Protein AF-A0A355BJB8-F1 (afdb_monomer)

pLDDT: mean 87.73, std 11.6, range [49.06, 97.56]

Secondary structure (DSSP, 8-state):
-TTSTT---HHHHHHHHHTSTT---B---B--GGG--HHHHHHHHH-TTB-S--B---------

Radius of gyration: 13.56 Å; Cα contacts (8 Å, |Δi|>4): 57; chains: 1; bounding box: 34×19×39 Å

Structure (mmCIF, N/CA/C/O backbone):
data_AF-A0A355BJ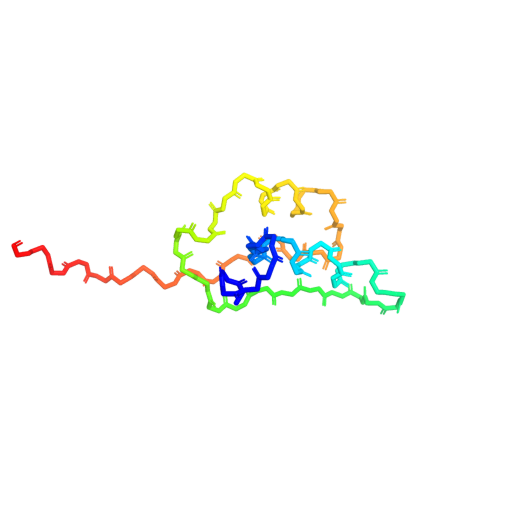B8-F1
#
_entry.id   AF-A0A355BJB8-F1
#
loop_
_atom_site.group_PDB
_atom_site.id
_atom_site.type_sy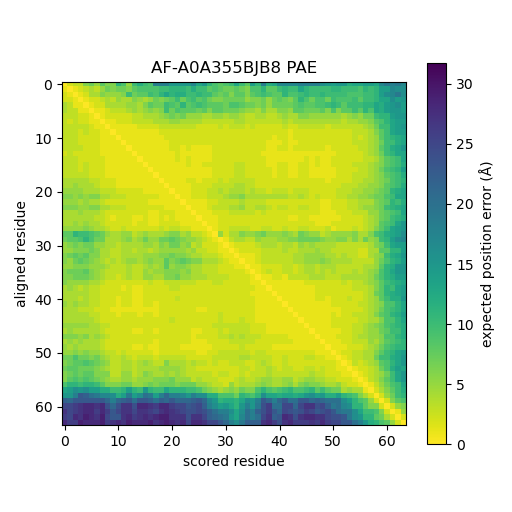mbol
_atom_site.label_atom_id
_atom_site.label_alt_id
_atom_site.label_comp_id
_atom_site.label_asym_id
_atom_site.label_entity_id
_atom_site.label_seq_id
_atom_site.pdbx_PDB_ins_code
_atom_site.Cartn_x
_atom_site.Cartn_y
_atom_site.Cartn_z
_atom_site.occupancy
_atom_site.B_iso_or_equiv
_atom_site.auth_seq_id
_atom_site.auth_comp_id
_atom_site.auth_asym_id
_atom_site.auth_atom_id
_atom_site.pdbx_PDB_model_num
ATOM 1 N N . GLY A 1 1 ? -5.781 -2.671 -10.555 1.00 62.09 1 GLY A N 1
ATOM 2 C CA . GLY A 1 1 ? -5.821 -1.270 -10.094 1.00 62.09 1 GLY A CA 1
ATOM 3 C C . GLY A 1 1 ? -6.024 -0.325 -11.258 1.00 62.09 1 GLY A C 1
ATOM 4 O O . GLY A 1 1 ? -7.043 0.346 -11.320 1.00 62.09 1 GLY A O 1
ATOM 5 N N . GLN A 1 2 ? -5.086 -0.310 -12.205 1.00 72.44 2 GLN A N 1
ATOM 6 C CA . GLN A 1 2 ? -5.119 0.572 -13.383 1.00 72.44 2 GLN A CA 1
ATOM 7 C C . GLN A 1 2 ? -6.296 0.311 -14.344 1.00 72.44 2 GLN A C 1
ATOM 9 O O . GLN A 1 2 ? -6.638 1.160 -15.163 1.00 72.44 2 GLN A O 1
ATOM 14 N N . ASP A 1 3 ? -6.906 -0.864 -14.237 1.00 80.38 3 ASP A N 1
ATOM 15 C CA . ASP A 1 3 ? -8.109 -1.319 -14.931 1.00 80.38 3 ASP A CA 1
ATOM 16 C C . ASP A 1 3 ? -9.420 -0.855 -14.266 1.00 80.38 3 ASP A C 1
ATOM 18 O O . ASP A 1 3 ? -10.488 -0.981 -14.862 1.00 80.38 3 ASP A O 1
ATOM 22 N N . LEU A 1 4 ? -9.359 -0.284 -13.057 1.00 86.75 4 LEU A N 1
ATOM 23 C CA . LEU A 1 4 ? -10.528 0.265 -12.372 1.00 86.75 4 LEU A CA 1
ATOM 24 C C . LEU A 1 4 ? -10.873 1.673 -12.892 1.00 86.75 4 LEU A C 1
ATOM 26 O O . LEU A 1 4 ? -9.975 2.442 -13.263 1.00 86.75 4 LEU A O 1
ATOM 30 N N . PRO A 1 5 ? -12.162 2.069 -12.868 1.00 83.81 5 PRO A N 1
ATOM 31 C CA . PRO A 1 5 ? -12.562 3.451 -13.119 1.00 83.81 5 PRO A CA 1
ATOM 32 C C . PRO A 1 5 ? -11.791 4.422 -12.212 1.00 83.81 5 PRO A C 1
ATOM 34 O O . PRO A 1 5 ? -11.661 4.186 -11.014 1.00 83.81 5 PRO A O 1
ATOM 37 N N . GLY A 1 6 ? -11.253 5.501 -12.785 1.00 85.50 6 GLY A N 1
ATOM 38 C CA . GLY A 1 6 ? -10.416 6.464 -12.055 1.00 85.50 6 GLY A CA 1
ATOM 39 C C . GLY A 1 6 ? -8.938 6.074 -11.919 1.00 85.50 6 GLY A C 1
ATOM 40 O O . GLY A 1 6 ? -8.159 6.906 -11.472 1.00 85.50 6 GLY A O 1
ATOM 41 N N . ARG A 1 7 ? -8.540 4.870 -12.364 1.00 86.50 7 ARG A N 1
ATOM 42 C CA . ARG A 1 7 ? -7.147 4.379 -12.416 1.00 86.50 7 ARG A CA 1
ATOM 43 C C . ARG A 1 7 ? -6.353 4.584 -11.111 1.00 86.50 7 ARG A C 1
ATOM 45 O O . ARG A 1 7 ? -5.257 5.141 -11.170 1.00 86.50 7 ARG A O 1
ATOM 52 N N . PRO A 1 8 ? -6.879 4.140 -9.956 1.00 89.62 8 PRO A N 1
ATOM 53 C CA . PRO A 1 8 ? -6.168 4.260 -8.693 1.00 89.62 8 PRO A CA 1
ATOM 54 C C . PRO A 1 8 ? -4.853 3.473 -8.714 1.00 89.62 8 PRO A C 1
ATOM 56 O O . PRO A 1 8 ? -4.764 2.384 -9.304 1.00 89.62 8 PRO A O 1
ATOM 59 N N . ASP A 1 9 ? -3.848 4.020 -8.041 1.00 90.25 9 ASP A N 1
ATOM 60 C CA . ASP A 1 9 ? -2.526 3.427 -7.887 1.00 90.25 9 ASP A CA 1
ATOM 61 C C . ASP A 1 9 ? -2.341 2.759 -6.511 1.00 90.25 9 ASP A C 1
ATOM 63 O O . ASP A 1 9 ? -3.243 2.698 -5.669 1.00 90.25 9 ASP A O 1
ATOM 67 N N . LEU A 1 10 ? -1.157 2.187 -6.285 1.00 91.50 10 LEU A N 1
ATOM 68 C CA . LEU A 1 10 ? -0.828 1.533 -5.020 1.00 91.50 10 LEU A CA 1
ATOM 69 C C . LEU A 1 10 ? -0.892 2.505 -3.830 1.00 91.50 10 LEU A C 1
ATOM 71 O O . LEU A 1 10 ? -1.308 2.114 -2.738 1.00 91.50 10 LEU A O 1
ATOM 75 N N . ALA A 1 11 ? -0.484 3.759 -4.018 1.00 93.31 11 ALA A N 1
ATOM 76 C CA . ALA A 1 11 ? -0.463 4.742 -2.947 1.00 93.31 11 ALA A CA 1
ATOM 77 C C . ALA A 1 11 ? -1.887 5.141 -2.526 1.00 93.31 11 ALA A C 1
ATOM 79 O O . ALA A 1 11 ? -2.116 5.344 -1.334 1.00 93.31 11 ALA A O 1
ATOM 80 N N . ASP A 1 12 ? -2.850 5.172 -3.453 1.00 94.06 12 ASP A N 1
ATOM 81 C CA . ASP A 1 12 ? -4.275 5.344 -3.132 1.00 94.06 12 ASP A CA 1
ATOM 82 C C . ASP A 1 12 ? -4.797 4.240 -2.202 1.00 94.06 12 ASP A C 1
ATOM 84 O O . ASP A 1 12 ? -5.479 4.512 -1.211 1.00 94.06 12 ASP A O 1
ATOM 88 N N . LEU A 1 13 ? -4.453 2.980 -2.489 1.00 94.00 13 LEU A N 1
ATOM 89 C CA . LEU A 1 13 ? -4.839 1.850 -1.642 1.00 94.00 13 LEU A CA 1
ATOM 90 C C . LEU A 1 13 ? -4.183 1.942 -0.259 1.00 94.00 13 LEU A C 1
ATOM 92 O O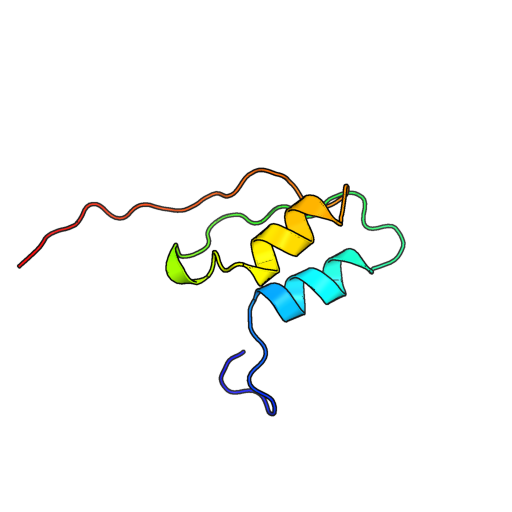 . LEU A 1 13 ? -4.844 1.754 0.763 1.00 94.00 13 LEU A O 1
ATOM 96 N N . VAL A 1 14 ? -2.885 2.242 -0.221 1.00 95.75 14 VAL A N 1
ATOM 97 C CA . VAL A 1 14 ? -2.122 2.385 1.026 1.00 95.75 14 VAL A CA 1
ATOM 98 C C . VAL A 1 14 ? -2.722 3.476 1.912 1.00 95.75 14 VAL A C 1
ATOM 100 O O . VAL A 1 14 ? -2.907 3.252 3.107 1.00 95.75 14 VAL A O 1
ATOM 103 N N . GLU A 1 15 ? -3.083 4.623 1.340 1.00 96.56 15 GLU A N 1
ATOM 104 C CA . GLU A 1 15 ? -3.719 5.732 2.055 1.00 96.56 15 GLU A CA 1
ATOM 105 C C . GLU A 1 15 ? -5.045 5.329 2.712 1.00 96.56 15 GLU A C 1
ATOM 107 O O . GLU A 1 15 ? -5.297 5.693 3.863 1.00 96.56 15 GLU A O 1
ATOM 112 N N . GLN A 1 16 ? -5.874 4.541 2.022 1.00 96.38 16 GLN A N 1
ATOM 113 C CA . GLN A 1 16 ? -7.132 4.039 2.583 1.00 96.38 16 GLN A CA 1
ATOM 114 C C . GLN A 1 16 ? -6.890 3.037 3.714 1.00 96.38 16 GLN A C 1
ATOM 116 O O . GLN A 1 16 ? -7.522 3.118 4.768 1.00 96.38 16 GLN A O 1
ATOM 121 N N . VAL A 1 17 ? -5.940 2.115 3.533 1.00 97.19 17 VAL A N 1
ATOM 122 C CA . VAL A 1 17 ? -5.601 1.116 4.555 1.00 97.19 17 VAL A CA 1
ATOM 123 C C . VAL A 1 17 ? -5.060 1.788 5.818 1.00 97.19 17 VAL A C 1
ATOM 125 O O . VAL A 1 17 ? -5.448 1.412 6.921 1.00 97.19 17 VAL A O 1
ATOM 128 N N . LEU A 1 18 ? -4.219 2.818 5.686 1.00 97.19 18 LEU A N 1
ATOM 129 C CA . LEU A 1 18 ? -3.638 3.544 6.824 1.00 97.19 18 LEU A CA 1
ATOM 130 C C . LEU A 1 18 ? -4.678 4.213 7.734 1.00 97.19 18 LEU A C 1
ATOM 132 O O . LEU A 1 18 ? -4.378 4.456 8.905 1.00 97.19 18 LEU A O 1
ATOM 136 N N . GLN A 1 19 ? -5.883 4.472 7.220 1.00 96.19 19 GLN A N 1
ATOM 137 C CA . GLN A 1 19 ? -6.997 5.083 7.950 1.00 96.19 19 GLN A CA 1
ATOM 138 C C . GLN A 1 19 ? -7.898 4.066 8.666 1.00 96.19 19 GLN A C 1
ATOM 140 O O . GLN A 1 19 ? -8.797 4.469 9.405 1.00 96.19 19 GLN A O 1
ATOM 145 N N . VAL A 1 20 ? -7.674 2.758 8.491 1.00 97.56 20 VAL A N 1
ATOM 146 C CA . VAL A 1 20 ? -8.478 1.716 9.144 1.00 97.56 20 VAL A CA 1
ATOM 147 C C . VAL A 1 20 ? -8.316 1.800 10.672 1.00 97.56 20 VAL A C 1
ATOM 149 O O . VAL A 1 20 ? -7.197 1.644 11.179 1.00 97.56 20 VAL A O 1
ATOM 152 N N . PRO A 1 21 ? -9.408 2.003 11.439 1.00 96.38 21 PRO A N 1
ATOM 153 C CA . PRO A 1 21 ? -9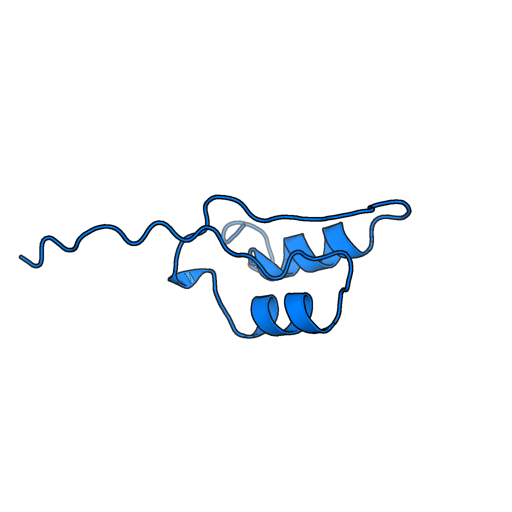.337 2.084 12.893 1.00 96.38 21 PRO A CA 1
ATOM 154 C C . PRO A 1 21 ? -8.711 0.829 13.507 1.00 96.38 21 PRO A C 1
ATOM 156 O O . PRO A 1 21 ? -9.073 -0.298 13.177 1.00 96.38 21 PRO A O 1
ATOM 159 N N . GLY A 1 22 ? -7.758 1.023 14.420 1.00 96.12 22 GLY A N 1
ATOM 160 C CA . GLY A 1 22 ? -7.051 -0.077 15.083 1.00 96.12 22 GLY A CA 1
ATOM 161 C C . GLY A 1 22 ? -5.887 -0.680 14.285 1.00 96.12 22 GLY A C 1
ATOM 162 O O . GLY A 1 22 ? -5.191 -1.553 14.812 1.00 96.12 22 GLY A O 1
ATOM 163 N N . LEU A 1 23 ? -5.604 -0.206 13.063 1.00 96.88 23 LEU A N 1
ATOM 164 C CA . LEU A 1 23 ? -4.421 -0.635 12.318 1.00 96.88 23 LEU A CA 1
ATOM 165 C C . LEU A 1 23 ? -3.139 -0.121 12.984 1.00 96.88 23 LEU A C 1
ATOM 167 O O . LEU A 1 23 ? -2.752 1.040 12.850 1.00 96.88 23 LEU A O 1
ATOM 171 N N . ARG A 1 24 ? -2.433 -1.025 13.670 1.00 96.88 24 ARG A N 1
ATOM 172 C CA . ARG A 1 24 ? -1.200 -0.678 14.393 1.00 96.88 24 ARG A CA 1
ATOM 173 C C . ARG A 1 24 ? -0.014 -0.387 13.480 1.00 96.88 24 ARG A C 1
ATOM 175 O O . ARG A 1 24 ? 0.816 0.450 13.818 1.00 96.88 24 ARG A O 1
ATOM 182 N N . ARG A 1 25 ? 0.124 -1.131 12.378 1.00 96.75 25 ARG A N 1
ATOM 183 C CA . ARG A 1 25 ? 1.304 -1.057 11.510 1.00 96.75 25 ARG A CA 1
ATOM 184 C C . ARG A 1 25 ? 1.014 -1.610 10.119 1.00 96.75 25 ARG A C 1
ATOM 186 O O . ARG A 1 25 ? 0.532 -2.732 10.002 1.00 96.75 25 ARG A O 1
ATOM 193 N N . LEU A 1 26 ? 1.401 -0.864 9.092 1.00 96.50 26 LEU A N 1
ATOM 194 C CA . LEU A 1 26 ? 1.418 -1.277 7.694 1.00 96.50 26 LEU A CA 1
ATOM 195 C C . LEU A 1 26 ? 2.868 -1.368 7.209 1.00 96.50 26 LEU A C 1
ATOM 197 O O . LEU A 1 26 ? 3.651 -0.436 7.399 1.00 96.50 26 LEU A O 1
ATOM 201 N N . ARG A 1 27 ? 3.239 -2.491 6.591 1.00 95.38 27 ARG A N 1
ATOM 202 C CA . ARG A 1 27 ? 4.540 -2.693 5.942 1.00 95.38 27 ARG A CA 1
ATOM 203 C C . ARG A 1 27 ? 4.303 -3.183 4.524 1.00 95.38 27 ARG A C 1
ATOM 205 O O . ARG A 1 27 ? 3.615 -4.184 4.347 1.00 95.38 27 ARG A O 1
ATOM 212 N N . LEU A 1 28 ? 4.915 -2.515 3.554 1.00 92.94 28 LEU A N 1
ATOM 213 C CA . LEU A 1 28 ? 4.999 -3.035 2.198 1.00 92.94 28 LEU A CA 1
ATOM 214 C C . LEU A 1 28 ? 6.169 -4.014 2.119 1.00 92.94 28 LEU A C 1
ATOM 216 O O . LEU A 1 28 ? 7.261 -3.732 2.616 1.00 92.94 28 LEU A O 1
ATOM 220 N N . SER A 1 29 ? 5.900 -5.190 1.562 1.00 85.81 29 SER A N 1
ATOM 221 C CA . SER A 1 29 ? 6.924 -6.184 1.249 1.00 85.81 29 SER A CA 1
ATOM 222 C C . SER A 1 29 ? 7.462 -5.889 -0.156 1.00 85.81 29 SER A C 1
ATOM 224 O 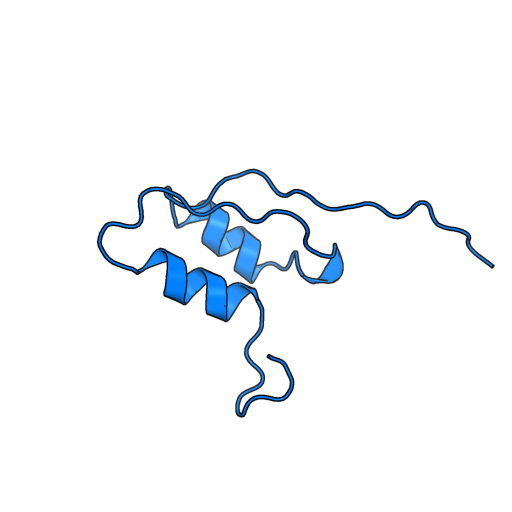O . SER A 1 29 ? 7.947 -4.786 -0.377 1.00 85.81 29 SER A O 1
ATOM 226 N N . SER A 1 30 ? 7.375 -6.834 -1.096 1.00 84.94 30 SER A N 1
ATOM 227 C CA . SER A 1 30 ? 7.853 -6.646 -2.468 1.00 84.94 30 SER A CA 1
ATOM 228 C C . SER A 1 30 ? 7.018 -5.605 -3.208 1.00 84.94 30 SER A C 1
ATOM 230 O O . SER A 1 30 ? 5.822 -5.819 -3.398 1.00 84.94 30 SER A O 1
ATOM 232 N N . ILE A 1 31 ? 7.659 -4.512 -3.611 1.00 88.50 31 ILE A N 1
ATOM 233 C CA . ILE A 1 31 ? 7.102 -3.492 -4.506 1.00 88.50 31 ILE A CA 1
ATOM 234 C C . ILE A 1 31 ? 8.116 -3.189 -5.601 1.00 88.50 31 ILE A C 1
ATOM 236 O O . ILE A 1 31 ? 9.323 -3.252 -5.357 1.00 88.50 31 ILE A O 1
ATOM 240 N N . GLU A 1 32 ? 7.638 -2.856 -6.788 1.00 85.81 32 GLU A N 1
ATOM 241 C CA . GLU A 1 32 ? 8.509 -2.501 -7.901 1.00 85.81 32 GLU A CA 1
ATOM 242 C C . GLU A 1 32 ? 9.084 -1.083 -7.709 1.00 85.81 32 GLU A C 1
ATOM 244 O O . GLU A 1 32 ? 8.409 -0.207 -7.155 1.00 85.81 32 GLU A O 1
ATOM 249 N N . PRO A 1 33 ? 10.319 -0.795 -8.167 1.00 83.31 33 PRO A N 1
ATOM 250 C CA . PRO A 1 33 ? 10.917 0.536 -8.028 1.00 83.31 33 PRO A CA 1
ATOM 251 C C . PRO A 1 33 ? 10.053 1.673 -8.598 1.00 83.31 33 PRO A C 1
ATOM 253 O O . PRO A 1 33 ? 10.072 2.784 -8.078 1.00 83.31 33 PRO A O 1
ATOM 256 N N . ASN A 1 34 ? 9.277 1.403 -9.652 1.00 84.88 34 ASN A N 1
ATOM 257 C CA . ASN A 1 34 ? 8.383 2.375 -10.290 1.00 84.88 34 ASN A CA 1
ATOM 258 C C . ASN A 1 34 ? 7.123 2.699 -9.462 1.00 84.88 34 ASN A C 1
ATOM 260 O O . ASN A 1 34 ? 6.497 3.729 -9.700 1.00 84.88 34 ASN A O 1
ATOM 264 N N . GLU A 1 35 ? 6.758 1.866 -8.485 1.00 84.94 35 GLU A N 1
ATOM 265 C CA . GLU A 1 35 ? 5.645 2.117 -7.557 1.00 84.94 35 GLU A CA 1
ATOM 266 C C . GLU A 1 35 ? 6.055 3.060 -6.413 1.00 84.94 35 GLU A C 1
ATOM 268 O O . GLU A 1 35 ? 5.216 3.586 -5.675 1.00 84.94 35 GLU A O 1
ATOM 273 N N . VAL A 1 36 ? 7.358 3.318 -6.274 1.00 87.19 36 VAL A N 1
ATOM 274 C CA . VAL A 1 36 ? 7.939 4.205 -5.266 1.00 87.19 36 VAL A CA 1
ATOM 275 C C . VAL A 1 36 ? 7.865 5.660 -5.739 1.00 87.19 36 VAL A C 1
ATOM 277 O O . VAL A 1 36 ? 8.860 6.288 -6.093 1.00 87.19 36 VAL A O 1
ATOM 280 N N . GLY A 1 37 ? 6.648 6.202 -5.761 1.00 89.50 37 GLY A N 1
ATOM 281 C CA . GLY A 1 37 ? 6.376 7.588 -6.151 1.00 89.50 37 GLY A CA 1
ATOM 282 C C . GLY A 1 37 ? 6.367 8.583 -4.984 1.00 89.50 37 GLY A C 1
ATOM 283 O O . GLY A 1 37 ? 6.350 8.217 -3.805 1.00 89.50 37 GLY A O 1
ATOM 284 N N . GLU A 1 38 ? 6.285 9.879 -5.309 1.00 93.56 38 GLU A N 1
ATOM 285 C CA . GLU A 1 38 ? 6.179 10.954 -4.309 1.00 93.56 38 GLU A CA 1
ATOM 286 C C . GLU A 1 38 ? 4.996 10.767 -3.355 1.00 93.56 38 GLU A C 1
ATOM 288 O O . GLU A 1 38 ? 5.120 11.037 -2.159 1.00 93.56 38 GLU A O 1
ATOM 293 N N . LYS A 1 39 ? 3.847 10.299 -3.866 1.00 93.94 39 LYS A N 1
ATOM 294 C CA . LYS A 1 39 ? 2.650 10.081 -3.045 1.00 93.94 39 LYS A CA 1
ATOM 295 C C . LYS A 1 39 ? 2.932 9.064 -1.939 1.00 93.94 39 LYS A C 1
ATOM 297 O O . LYS A 1 39 ? 2.661 9.344 -0.774 1.00 93.94 39 LYS A O 1
ATOM 302 N N . LEU A 1 40 ? 3.565 7.940 -2.273 1.00 93.81 40 LEU A N 1
ATOM 303 C CA . LEU A 1 40 ? 3.936 6.917 -1.298 1.00 93.81 40 LEU A CA 1
ATOM 304 C C . LEU A 1 40 ? 4.925 7.461 -0.254 1.00 93.81 40 LEU A C 1
ATOM 306 O O . LEU A 1 40 ? 4.754 7.228 0.943 1.00 93.81 40 LEU A O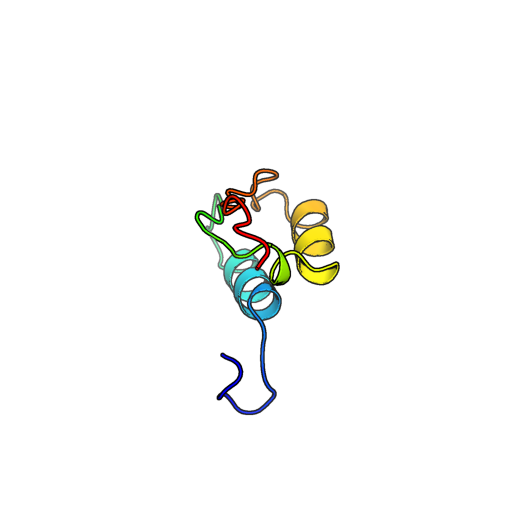 1
ATOM 310 N N .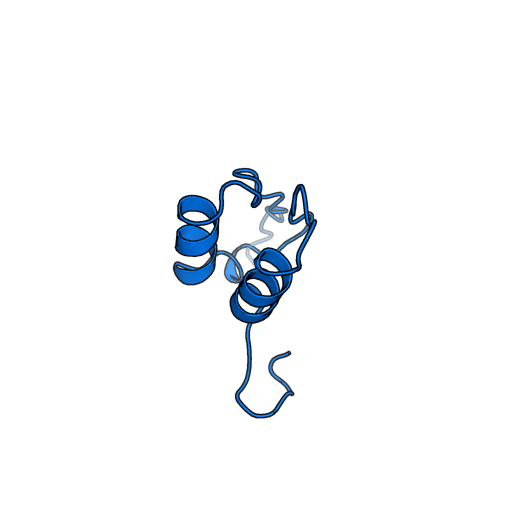 MET A 1 41 ? 5.902 8.263 -0.688 1.00 94.19 41 MET A N 1
ATOM 311 C CA . MET A 1 41 ? 6.866 8.920 0.204 1.00 94.19 41 MET A CA 1
ATOM 312 C C . MET A 1 41 ? 6.215 9.919 1.163 1.00 94.19 41 MET A C 1
ATOM 314 O O . MET A 1 41 ? 6.623 10.012 2.323 1.00 94.19 41 MET A O 1
ATOM 318 N N . ARG A 1 42 ? 5.196 10.660 0.712 1.00 96.31 42 ARG A N 1
ATOM 319 C CA . ARG A 1 42 ? 4.410 11.551 1.581 1.00 96.31 42 ARG A CA 1
ATOM 320 C C . ARG A 1 42 ? 3.636 10.752 2.624 1.00 96.31 42 ARG A C 1
ATOM 322 O O . ARG A 1 42 ? 3.695 11.097 3.802 1.00 96.31 42 ARG A O 1
ATOM 329 N N . LEU A 1 43 ? 3.009 9.641 2.232 1.00 96.38 43 LEU A N 1
ATOM 330 C CA . LEU A 1 43 ? 2.304 8.764 3.171 1.00 96.38 43 LEU A CA 1
ATOM 331 C C . LEU A 1 43 ? 3.253 8.197 4.238 1.00 96.38 43 LEU A C 1
ATOM 333 O O . LEU A 1 43 ? 2.917 8.215 5.419 1.00 96.38 43 LEU A O 1
ATOM 337 N N . MET A 1 44 ? 4.463 7.767 3.861 1.00 95.38 44 MET A N 1
ATOM 338 C CA . MET A 1 44 ? 5.479 7.287 4.817 1.00 95.38 44 MET A CA 1
ATOM 339 C C . MET A 1 44 ? 5.925 8.364 5.817 1.00 95.38 44 MET A C 1
ATOM 341 O O . MET A 1 44 ? 6.341 8.047 6.933 1.00 95.38 44 MET A O 1
ATOM 345 N N . GLN A 1 45 ? 5.883 9.639 5.422 1.00 95.44 45 GLN A N 1
ATOM 346 C CA . GLN A 1 45 ? 6.212 10.759 6.303 1.00 95.44 45 GLN A CA 1
ATOM 347 C C . GLN A 1 45 ? 5.054 11.117 7.235 1.00 95.44 45 GLN A C 1
ATOM 349 O O . GLN A 1 45 ? 5.295 11.346 8.421 1.00 95.44 45 GLN A O 1
ATOM 354 N N . GLN A 1 46 ? 3.833 11.149 6.697 1.00 96.44 46 GLN A N 1
ATOM 355 C CA . GLN A 1 46 ? 2.617 11.587 7.380 1.00 96.44 46 GLN A CA 1
ATOM 356 C C . GLN A 1 46 ? 2.080 10.552 8.373 1.00 96.44 46 GLN A C 1
ATOM 358 O O . GLN A 1 46 ? 1.618 10.922 9.451 1.00 96.44 46 GLN A O 1
ATOM 363 N N . TYR A 1 47 ? 2.134 9.265 8.029 1.00 96.25 47 TYR A N 1
ATOM 364 C CA . TYR A 1 47 ? 1.494 8.208 8.806 1.00 96.25 47 TYR A CA 1
ATOM 365 C C . TYR A 1 47 ? 2.522 7.435 9.644 1.00 96.25 47 TYR A C 1
ATOM 367 O O . TYR A 1 47 ? 3.306 6.658 9.096 1.00 96.25 47 TYR A O 1
ATOM 375 N N . PRO A 1 48 ? 2.529 7.580 10.983 1.00 94.75 48 PRO A N 1
ATOM 376 C CA . PRO A 1 48 ? 3.498 6.895 11.843 1.00 94.75 48 PRO A CA 1
ATOM 377 C C . PRO A 1 48 ? 3.300 5.372 11.882 1.00 94.75 48 PRO A C 1
ATO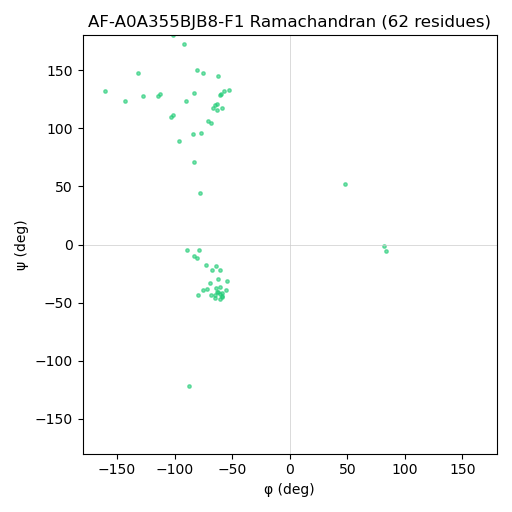M 379 O O . PRO A 1 48 ? 4.236 4.634 12.185 1.00 94.75 48 PRO A O 1
ATOM 382 N N . ASN A 1 49 ? 2.096 4.888 11.559 1.00 96.00 49 ASN A N 1
ATOM 383 C CA . ASN A 1 49 ? 1.794 3.467 11.410 1.00 96.00 49 ASN A CA 1
ATOM 384 C C . ASN A 1 49 ? 2.264 2.895 10.059 1.00 96.00 49 ASN A C 1
ATOM 386 O O . ASN A 1 49 ? 2.203 1.679 9.879 1.00 96.00 49 ASN A O 1
ATOM 390 N N . PHE A 1 50 ? 2.792 3.706 9.137 1.00 97.19 50 PHE A N 1
ATOM 391 C CA . PHE A 1 50 ? 3.446 3.216 7.927 1.00 97.19 50 PHE A CA 1
ATOM 392 C C . PHE A 1 50 ? 4.951 3.006 8.169 1.00 97.19 50 PHE A C 1
ATOM 394 O O . PHE A 1 50 ? 5.683 3.909 8.572 1.00 97.19 50 PHE A O 1
ATOM 401 N N . CYS A 1 51 ? 5.447 1.791 7.930 1.00 94.50 51 CYS A N 1
ATOM 402 C CA . CYS A 1 51 ? 6.868 1.481 8.049 1.00 94.50 51 CYS A CA 1
ATOM 403 C C . CYS A 1 51 ? 7.734 2.315 7.103 1.00 94.50 51 CYS A C 1
ATOM 405 O O . CYS A 1 51 ? 7.576 2.240 5.889 1.00 94.50 51 CYS A O 1
ATOM 407 N N . ARG A 1 52 ? 8.775 2.953 7.651 1.00 91.88 52 ARG A N 1
ATOM 408 C CA . ARG A 1 52 ? 9.859 3.600 6.888 1.00 91.88 52 ARG A CA 1
ATOM 409 C C . ARG A 1 52 ? 10.886 2.591 6.355 1.00 91.88 52 ARG A C 1
ATOM 411 O O . ARG A 1 52 ? 12.087 2.770 6.510 1.00 91.88 52 ARG A O 1
ATOM 418 N N . HIS A 1 53 ? 10.401 1.483 5.806 1.00 90.12 53 HIS A N 1
ATOM 419 C CA . HIS A 1 53 ? 11.208 0.420 5.218 1.00 90.12 53 HIS A CA 1
ATOM 420 C C . HIS A 1 53 ? 10.478 -0.112 3.990 1.00 90.12 53 HIS A C 1
ATOM 422 O O . HIS A 1 53 ? 9.332 -0.550 4.111 1.00 90.12 53 HIS A O 1
ATOM 428 N N . LEU A 1 54 ? 11.151 -0.073 2.842 1.00 87.44 54 LEU A N 1
ATOM 429 C CA . LEU A 1 54 ? 10.647 -0.577 1.571 1.00 87.44 54 LEU A CA 1
ATOM 430 C C . LEU A 1 54 ? 11.507 -1.757 1.137 1.00 87.44 54 LEU A C 1
ATOM 432 O O . LEU A 1 54 ? 12.732 -1.643 1.087 1.00 87.44 54 LEU A O 1
ATOM 436 N N . HIS A 1 55 ? 10.864 -2.877 0.825 1.00 86.56 55 HIS A N 1
ATOM 437 C CA . HIS A 1 55 ? 11.542 -4.046 0.287 1.00 86.56 55 HIS A CA 1
ATOM 438 C C . HIS A 1 55 ? 11.428 -4.031 -1.242 1.00 86.56 55 HIS A C 1
ATOM 440 O O . HIS A 1 55 ? 10.479 -4.551 -1.824 1.00 86.56 55 HIS A O 1
ATOM 446 N N . ILE A 1 56 ? 12.404 -3.386 -1.879 1.00 83.56 56 ILE A N 1
ATOM 447 C CA . ILE A 1 56 ? 12.461 -3.200 -3.331 1.00 83.56 56 ILE A CA 1
ATOM 448 C C . ILE A 1 56 ? 13.447 -4.229 -3.902 1.00 83.56 56 ILE A C 1
ATOM 450 O O . ILE A 1 56 ? 14.648 -4.116 -3.631 1.00 83.56 56 ILE A O 1
ATOM 454 N N . PRO A 1 57 ? 12.994 -5.240 -4.665 1.00 79.88 57 PRO A N 1
ATOM 455 C CA . PRO A 1 57 ? 13.898 -6.131 -5.367 1.00 79.88 57 PRO A CA 1
ATOM 456 C C . PRO A 1 57 ? 14.545 -5.362 -6.523 1.00 79.88 57 PRO A C 1
ATOM 458 O O . PRO A 1 57 ? 13.920 -5.087 -7.543 1.00 79.88 57 PRO A O 1
ATOM 461 N N . LEU A 1 58 ? 15.818 -5.008 -6.371 1.00 74.56 58 LEU A N 1
ATOM 462 C CA . LEU A 1 58 ? 16.618 -4.509 -7.483 1.00 74.56 58 LEU A CA 1
ATOM 463 C C . LEU A 1 58 ? 17.007 -5.717 -8.334 1.00 74.56 58 LEU A C 1
ATOM 465 O O . LEU A 1 58 ? 17.942 -6.443 -7.998 1.00 74.56 58 LEU A O 1
ATOM 469 N N . GLN A 1 59 ? 16.248 -5.981 -9.396 1.00 75.69 59 GLN A N 1
ATOM 470 C CA . GLN A 1 59 ? 16.651 -6.990 -10.370 1.00 75.69 59 GLN A CA 1
ATOM 471 C C . GLN A 1 59 ? 18.004 -6.571 -10.962 1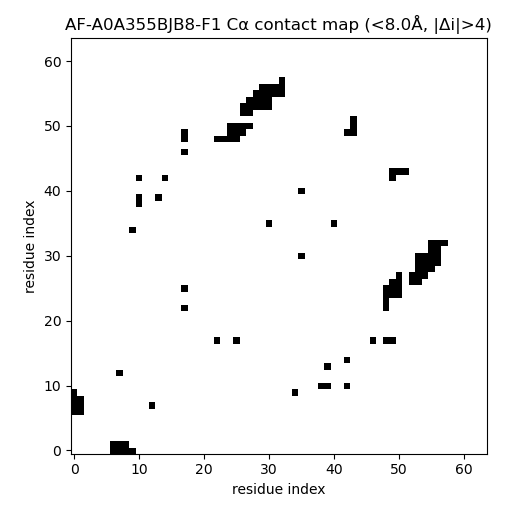.00 75.69 59 GLN A C 1
ATOM 473 O O . GLN A 1 59 ? 18.176 -5.424 -11.375 1.00 75.69 59 GLN A O 1
ATOM 478 N N . ALA A 1 60 ? 18.979 -7.485 -10.970 1.00 62.81 60 ALA A N 1
ATOM 479 C CA . ALA A 1 60 ? 20.242 -7.261 -11.661 1.00 62.81 60 ALA A CA 1
ATOM 480 C C . ALA A 1 60 ? 19.938 -7.116 -13.156 1.00 62.81 60 ALA A C 1
ATOM 482 O O . ALA A 1 60 ? 19.440 -8.053 -13.781 1.00 62.81 60 ALA A O 1
ATOM 483 N N . GLY A 1 61 ? 20.198 -5.934 -13.715 1.00 54.34 61 GLY A N 1
ATOM 484 C CA . GLY A 1 61 ? 20.037 -5.698 -15.142 1.00 54.34 61 GLY A CA 1
ATOM 485 C C . GLY A 1 61 ? 20.916 -6.660 -15.937 1.00 54.34 61 GLY A C 1
ATOM 486 O O . GLY A 1 61 ? 22.140 -6.617 -15.836 1.00 54.34 61 GLY A O 1
ATOM 487 N N . GLN A 1 62 ? 20.300 -7.524 -16.741 1.00 54.22 62 GLN A N 1
ATOM 488 C CA . GLN A 1 62 ? 20.876 -7.817 -18.045 1.00 54.22 62 GLN A CA 1
ATOM 489 C C . GLN A 1 62 ? 20.384 -6.718 -18.980 1.00 54.22 62 GLN A C 1
ATOM 491 O O . GLN A 1 62 ? 19.277 -6.798 -19.509 1.00 54.22 62 GLN A O 1
ATOM 496 N N . ASP A 1 63 ? 21.210 -5.686 -19.139 1.00 60.56 63 ASP A N 1
ATOM 497 C CA . ASP A 1 63 ? 21.111 -4.792 -20.285 1.00 60.56 63 ASP A CA 1
ATOM 498 C C . ASP A 1 63 ? 21.446 -5.622 -21.529 1.00 60.56 63 ASP A C 1
ATOM 500 O O . ASP A 1 63 ? 22.527 -6.215 -21.621 1.00 60.56 63 ASP A O 1
ATOM 504 N N . ARG A 1 64 ? 20.507 -5.706 -22.466 1.00 49.06 64 ARG A N 1
ATOM 505 C CA . ARG A 1 64 ? 20.773 -6.183 -23.820 1.00 49.06 64 ARG A CA 1
ATOM 506 C C . ARG A 1 64 ? 20.581 -5.037 -24.793 1.00 49.06 64 ARG A C 1
ATOM 508 O O . ARG A 1 64 ? 19.620 -4.265 -24.583 1.00 49.06 64 ARG A O 1
#

Foldseek 3Di:
DCPDVVRDAPLNVVVVVLPPPPLQADEEAEDEPVSPDPSNVVCCVPRPRYDPDYHYPPPDDPDD

Mean predicted aligned error: 5.52 Å

Solvent-accessible surface area (backbone atoms only — not comparable to full-atom values): 4169 Å² total; per-residue (Å²): 90,72,87,43,90,88,46,48,54,72,49,59,54,49,56,57,57,72,66,43,87,86,64,74,70,48,72,62,58,88,45,60,74,86,72,70,40,71,66,41,55,49,46,43,70,72,35,86,39,34,50,92,55,80,41,58,75,80,74,79,80,79,84,128

Sequence (64 aa):
GQDLPGRPDLADLVEQVLQVPGLRRLRLSSIEPNEVGEKLMRLMQQYPNFCRHLHIPLQAGQDR